Protein AF-A0AAV3GX79-F1 (afdb_monomer_lite)

Structure (mmCIF, N/CA/C/O backbone):
data_AF-A0AAV3GX79-F1
#
_entry.id   AF-A0AAV3GX79-F1
#
loop_
_atom_site.group_PDB
_atom_site.id
_atom_site.type_symbol
_atom_site.label_atom_id
_atom_site.label_alt_id
_atom_site.label_comp_id
_atom_site.label_asym_id
_atom_site.label_entity_id
_atom_site.label_seq_id
_atom_site.pdbx_PDB_ins_code
_atom_site.Cartn_x
_atom_site.Cartn_y
_atom_site.Cartn_z
_atom_site.occupancy
_atom_site.B_iso_or_equiv
_atom_site.auth_seq_id
_atom_site.auth_comp_id
_atom_site.auth_asym_id
_atom_site.auth_atom_id
_atom_site.pdbx_PDB_model_num
ATOM 1 N N . MET A 1 1 ? -7.785 2.834 20.089 1.00 61.88 1 MET A N 1
ATOM 2 C CA . MET A 1 1 ? -8.192 3.117 18.690 1.00 61.88 1 MET A CA 1
ATOM 3 C C . MET A 1 1 ? -7.437 4.305 18.098 1.00 61.88 1 MET A C 1
ATOM 5 O O . MET A 1 1 ? -6.795 4.105 17.083 1.00 61.88 1 MET A O 1
ATOM 9 N N . LYS A 1 2 ? -7.384 5.484 18.746 1.00 75.69 2 LYS A N 1
ATOM 10 C CA . LYS A 1 2 ? -6.669 6.667 18.206 1.00 75.69 2 LYS A CA 1
ATOM 11 C C . LYS A 1 2 ? -5.207 6.412 17.788 1.00 75.69 2 LYS A C 1
ATOM 13 O O . LYS A 1 2 ? -4.789 6.911 16.752 1.00 75.69 2 LYS A O 1
ATOM 18 N N . THR A 1 3 ? -4.443 5.621 18.546 1.00 82.06 3 THR A N 1
ATOM 19 C CA . THR A 1 3 ? -3.047 5.289 18.196 1.00 82.06 3 THR A CA 1
ATOM 20 C C . THR A 1 3 ? -2.949 4.394 16.960 1.00 82.06 3 THR A C 1
ATOM 22 O O . THR A 1 3 ? -2.174 4.695 16.064 1.00 82.06 3 THR A O 1
ATOM 25 N N . VAL A 1 4 ? -3.778 3.347 16.872 1.00 82.38 4 VAL A N 1
ATOM 26 C CA . VAL A 1 4 ? -3.805 2.415 15.726 1.00 82.38 4 VAL A CA 1
ATOM 27 C C . VAL A 1 4 ? -4.118 3.161 14.429 1.00 82.38 4 VAL A C 1
ATOM 29 O O . VAL A 1 4 ? -3.414 2.996 13.440 1.00 82.38 4 VAL A O 1
ATOM 32 N N . ASN A 1 5 ? -5.099 4.062 14.463 1.00 84.00 5 ASN A N 1
ATOM 33 C CA . ASN A 1 5 ? -5.454 4.904 13.324 1.00 84.00 5 ASN A CA 1
ATOM 34 C C . ASN A 1 5 ? -4.313 5.823 12.872 1.00 84.00 5 ASN A C 1
ATOM 36 O O . ASN A 1 5 ? -4.111 6.011 11.678 1.00 84.00 5 ASN A O 1
ATOM 40 N N . ARG A 1 6 ? -3.555 6.394 13.819 1.00 86.00 6 ARG A N 1
ATOM 41 C CA . ARG A 1 6 ? -2.393 7.239 13.503 1.00 86.00 6 ARG A CA 1
ATOM 42 C C . ARG A 1 6 ? -1.277 6.436 12.843 1.00 86.00 6 ARG A C 1
ATOM 44 O O . ARG A 1 6 ? -0.690 6.922 11.884 1.00 86.00 6 ARG A O 1
ATOM 51 N N . VAL A 1 7 ? -1.021 5.215 13.317 1.00 88.00 7 VAL A N 1
ATOM 52 C CA . VAL A 1 7 ? -0.051 4.310 12.680 1.00 88.00 7 VAL A CA 1
ATOM 53 C C . VAL A 1 7 ? -0.527 3.918 11.278 1.00 88.00 7 VAL A C 1
ATOM 55 O O . VAL A 1 7 ? 0.269 3.949 10.345 1.00 88.00 7 VAL A O 1
ATOM 58 N N . PHE A 1 8 ? -1.823 3.647 11.094 1.00 87.56 8 PHE A N 1
ATOM 59 C CA . PHE A 1 8 ? -2.399 3.391 9.769 1.00 87.56 8 PHE A CA 1
ATOM 60 C C . PHE A 1 8 ? -2.224 4.570 8.818 1.00 87.56 8 PHE A C 1
ATOM 62 O O . PHE A 1 8 ? -1.732 4.393 7.706 1.00 87.56 8 PHE A O 1
ATOM 69 N N . CYS A 1 9 ? -2.565 5.773 9.272 1.00 88.94 9 CYS A N 1
ATOM 70 C CA . CYS A 1 9 ? -2.397 6.990 8.490 1.00 88.94 9 CYS A CA 1
ATOM 71 C C . CYS A 1 9 ? -0.930 7.185 8.085 1.00 88.94 9 CYS A C 1
ATOM 73 O O . CYS A 1 9 ? -0.641 7.350 6.901 1.00 88.94 9 CYS A O 1
ATOM 75 N N . ALA A 1 10 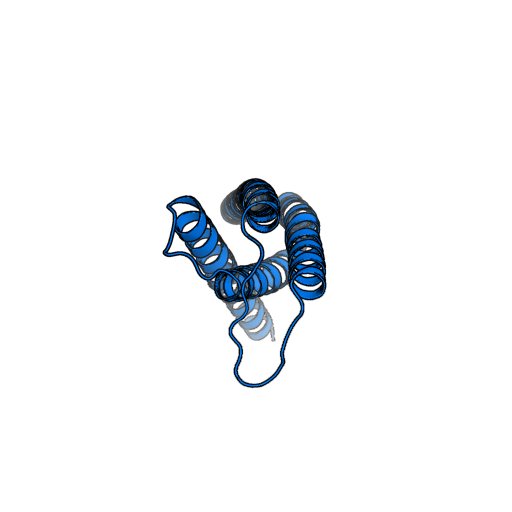? 0.007 7.048 9.028 1.00 91.06 10 ALA A N 1
ATOM 76 C CA . ALA A 1 10 ? 1.437 7.126 8.737 1.00 91.06 10 ALA A CA 1
ATOM 77 C C . ALA A 1 10 ? 1.885 6.058 7.724 1.00 91.06 10 ALA A C 1
ATOM 79 O O . ALA A 1 10 ? 2.649 6.366 6.811 1.00 91.06 10 ALA A O 1
ATOM 80 N N . SER A 1 11 ? 1.373 4.827 7.832 1.00 91.94 11 SER A N 1
ATOM 81 C CA . SER A 1 11 ? 1.689 3.755 6.882 1.00 91.94 11 SER A CA 1
ATOM 82 C C . SER A 1 11 ? 1.195 4.062 5.464 1.00 91.94 11 SER A C 1
ATOM 84 O O . SER A 1 11 ? 1.907 3.775 4.504 1.00 91.94 11 SER A O 1
ATOM 86 N N . HIS A 1 12 ? 0.021 4.687 5.319 1.00 90.12 12 HIS A N 1
ATOM 87 C CA . HIS A 1 12 ? -0.518 5.111 4.025 1.00 90.12 12 HIS A CA 1
ATOM 88 C C . HIS A 1 12 ? 0.271 6.279 3.434 1.00 90.12 12 HIS A C 1
ATOM 90 O O . HIS A 1 12 ? 0.612 6.248 2.255 1.00 90.12 12 HIS A O 1
ATOM 96 N N . VAL A 1 13 ? 0.630 7.273 4.251 1.00 92.19 13 VAL A N 1
ATOM 97 C CA . VAL A 1 13 ? 1.473 8.400 3.815 1.00 92.19 13 VAL A CA 1
ATOM 98 C C . VAL A 1 13 ? 2.847 7.907 3.356 1.00 92.19 13 VAL A C 1
ATOM 100 O O . VAL A 1 13 ? 3.341 8.332 2.315 1.00 92.19 13 VAL A O 1
ATOM 103 N N . LEU A 1 14 ? 3.455 6.967 4.081 1.00 91.94 14 LEU A N 1
ATOM 104 C CA . LEU A 1 14 ? 4.738 6.392 3.678 1.00 91.94 14 LEU A CA 1
ATOM 105 C C . LEU A 1 14 ? 4.609 5.540 2.404 1.00 91.94 14 LEU A C 1
ATOM 107 O O . LEU A 1 14 ? 5.460 5.620 1.519 1.00 91.94 14 LEU A O 1
ATOM 111 N N . SER A 1 15 ? 3.515 4.786 2.269 1.00 89.12 15 SE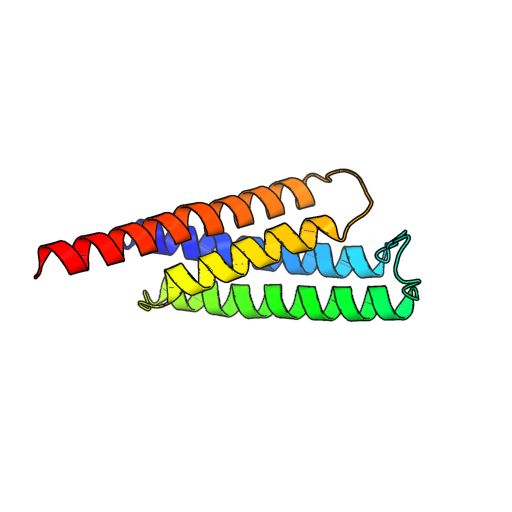R A N 1
ATOM 112 C CA . SER A 1 15 ? 3.216 4.010 1.056 1.00 89.12 15 SER A CA 1
ATOM 113 C C . SER A 1 15 ? 2.975 4.904 -0.159 1.00 89.12 15 SER A C 1
ATOM 115 O O . SER A 1 15 ? 3.334 4.523 -1.269 1.00 89.12 15 SER A O 1
ATOM 117 N N . LEU A 1 16 ? 2.434 6.108 0.033 1.00 89.88 16 LEU A N 1
ATOM 118 C CA . LEU A 1 16 ? 2.261 7.113 -1.015 1.00 89.88 16 LEU A CA 1
ATOM 119 C C . LEU A 1 16 ? 3.613 7.590 -1.557 1.00 89.88 16 LEU A C 1
ATOM 121 O O . LEU A 1 16 ? 3.817 7.582 -2.770 1.00 89.88 16 LEU A O 1
ATOM 125 N N . LEU A 1 17 ? 4.555 7.938 -0.673 1.00 88.88 17 LEU A N 1
ATOM 126 C CA . LEU A 1 17 ? 5.907 8.352 -1.071 1.00 88.88 17 LEU A CA 1
ATOM 127 C C . LEU A 1 17 ? 6.633 7.243 -1.843 1.00 88.88 17 LEU A C 1
ATOM 129 O O . LEU A 1 17 ? 7.236 7.497 -2.885 1.00 88.88 17 LEU A O 1
ATOM 133 N N . LEU A 1 18 ? 6.527 6.003 -1.363 1.00 86.94 18 LEU A N 1
ATOM 134 C CA . LEU A 1 18 ? 7.121 4.846 -2.029 1.00 86.94 18 LEU A CA 1
ATOM 135 C C . LEU A 1 18 ? 6.429 4.520 -3.357 1.00 86.94 18 LEU A C 1
ATOM 137 O O . LEU A 1 18 ? 7.108 4.145 -4.304 1.00 86.94 18 LEU A O 1
ATOM 141 N N . SER A 1 19 ? 5.115 4.725 -3.468 1.00 83.75 19 SER A N 1
ATOM 142 C CA . SER A 1 19 ? 4.385 4.544 -4.732 1.00 83.75 19 SER A CA 1
ATOM 143 C C . SER A 1 19 ? 4.842 5.541 -5.799 1.00 83.75 19 SER A C 1
ATOM 145 O O . SER A 1 19 ? 4.984 5.156 -6.954 1.00 83.75 19 SER A O 1
ATOM 147 N N . ILE A 1 20 ? 5.130 6.797 -5.426 1.00 84.56 20 ILE A N 1
ATOM 148 C CA . ILE A 1 20 ? 5.728 7.776 -6.352 1.00 84.56 20 ILE A CA 1
ATOM 149 C C . ILE A 1 20 ? 7.100 7.284 -6.818 1.00 84.56 20 ILE A C 1
ATOM 151 O O . ILE A 1 20 ? 7.373 7.271 -8.016 1.00 84.56 20 ILE A O 1
ATOM 155 N N . TYR A 1 21 ? 7.958 6.875 -5.878 1.00 84.56 21 TYR A N 1
ATOM 156 C CA . TYR A 1 21 ? 9.301 6.387 -6.193 1.00 84.56 21 TYR A CA 1
ATOM 157 C C . TYR A 1 21 ? 9.262 5.192 -7.155 1.00 84.56 21 TYR A C 1
ATOM 159 O O . TYR A 1 21 ? 9.945 5.198 -8.176 1.00 84.56 21 TYR A O 1
ATOM 167 N N . LEU A 1 22 ? 8.418 4.201 -6.865 1.00 78.56 22 LEU A N 1
ATOM 168 C CA . LEU A 1 22 ? 8.244 3.013 -7.698 1.00 78.56 22 LEU A CA 1
ATOM 169 C C . LEU A 1 22 ? 7.635 3.344 -9.068 1.00 78.56 22 LEU A C 1
ATOM 171 O O . LEU A 1 22 ? 8.042 2.764 -10.072 1.00 78.56 22 LEU A O 1
ATOM 175 N N . GLY A 1 23 ? 6.724 4.319 -9.132 1.00 79.06 23 GLY A N 1
ATOM 176 C CA . GLY A 1 23 ? 6.193 4.834 -10.391 1.00 79.06 23 GLY A CA 1
ATOM 177 C C . GLY A 1 23 ? 7.287 5.433 -11.276 1.00 79.06 23 GLY A C 1
ATOM 178 O O . GLY A 1 23 ? 7.397 5.066 -12.443 1.00 79.06 23 GLY A O 1
ATOM 179 N N . VAL A 1 24 ? 8.151 6.288 -10.718 1.00 82.38 24 VAL A N 1
ATOM 180 C CA . VAL A 1 24 ? 9.303 6.859 -11.443 1.00 82.38 24 VAL A CA 1
ATOM 181 C C . VAL A 1 24 ? 10.273 5.765 -11.886 1.00 82.38 24 VAL A C 1
ATOM 183 O O . VAL A 1 24 ? 10.724 5.775 -13.030 1.00 82.38 24 VAL A O 1
ATOM 186 N N . TYR A 1 25 ? 10.558 4.801 -11.013 1.00 78.81 25 TYR A N 1
ATOM 187 C CA . TYR A 1 25 ? 11.420 3.670 -11.343 1.00 78.81 25 TYR A CA 1
ATOM 188 C C . TYR A 1 25 ? 10.855 2.838 -12.504 1.00 78.81 25 TYR A C 1
ATOM 190 O O . TYR A 1 25 ? 11.593 2.519 -13.428 1.00 78.81 25 TYR A O 1
ATOM 198 N N . SER A 1 26 ? 9.540 2.594 -12.544 1.00 71.00 26 SER A N 1
ATOM 199 C CA . SER A 1 26 ? 8.891 1.854 -13.641 1.00 71.00 26 SER A CA 1
ATOM 200 C C . SER A 1 26 ? 8.960 2.543 -15.011 1.00 71.00 26 SER A C 1
ATOM 202 O O . SER A 1 26 ? 8.803 1.890 -16.037 1.00 71.00 26 SER A O 1
ATOM 204 N N . ILE A 1 27 ? 9.196 3.861 -15.041 1.00 75.19 27 ILE A N 1
ATOM 205 C CA . ILE A 1 27 ? 9.440 4.612 -16.283 1.00 75.19 27 ILE A CA 1
ATOM 206 C C . ILE A 1 27 ? 10.885 4.404 -16.755 1.00 75.19 27 ILE A C 1
ATOM 208 O O . ILE A 1 27 ? 11.144 4.366 -17.955 1.00 75.19 27 ILE A O 1
ATOM 212 N N . GLN A 1 28 ? 11.829 4.297 -15.817 1.00 75.38 28 GLN A N 1
ATOM 213 C CA . GLN A 1 28 ? 13.257 4.128 -16.106 1.00 75.38 28 GLN A CA 1
ATOM 214 C C . GLN A 1 28 ? 13.608 2.686 -16.473 1.00 75.38 28 GLN A C 1
ATOM 216 O O . GLN A 1 28 ? 14.442 2.460 -17.345 1.00 75.38 28 GLN A O 1
ATOM 221 N N . GLN A 1 29 ? 12.964 1.730 -15.811 1.00 70.50 29 GLN A N 1
ATOM 222 C CA . GLN A 1 29 ? 13.067 0.305 -16.074 1.00 70.50 29 GLN A CA 1
ATOM 223 C C . GLN A 1 29 ? 11.655 -0.225 -16.334 1.00 70.50 29 GLN A C 1
ATOM 225 O O . GLN A 1 29 ? 10.926 -0.527 -15.382 1.00 70.50 29 GLN A O 1
ATOM 230 N N . PRO A 1 30 ? 11.231 -0.269 -17.611 1.00 62.22 30 PRO A N 1
ATOM 231 C CA . PRO A 1 30 ? 9.931 -0.797 -17.976 1.00 62.22 30 PRO A CA 1
ATOM 232 C C . PRO A 1 30 ? 9.776 -2.213 -17.440 1.00 62.22 30 PRO A C 1
ATOM 234 O O . PRO A 1 30 ? 10.730 -2.985 -17.374 1.00 62.22 30 PRO A O 1
ATOM 237 N N . ILE A 1 31 ? 8.547 -2.552 -17.076 1.00 63.59 31 ILE A N 1
ATOM 238 C CA . ILE A 1 31 ? 8.205 -3.897 -16.640 1.00 63.59 31 ILE A CA 1
ATOM 239 C C . ILE A 1 31 ? 8.397 -4.847 -17.827 1.00 63.59 31 ILE A C 1
ATOM 241 O O . ILE A 1 31 ? 7.576 -4.894 -18.745 1.00 63.59 31 ILE A O 1
ATOM 245 N N . GLU A 1 32 ? 9.494 -5.595 -17.811 1.00 56.25 32 GLU A N 1
ATOM 246 C CA . GLU A 1 32 ? 9.729 -6.691 -18.742 1.00 56.25 32 GLU A CA 1
ATOM 247 C C . GLU A 1 32 ? 8.967 -7.914 -18.236 1.00 56.25 32 GLU A C 1
ATOM 249 O O . GLU A 1 32 ? 9.458 -8.708 -17.434 1.00 56.25 32 GLU A O 1
ATOM 254 N N . VAL A 1 33 ? 7.711 -8.048 -18.666 1.00 55.41 33 VAL A N 1
ATOM 255 C CA . VAL A 1 33 ? 6.973 -9.290 -18.447 1.00 55.41 33 VAL A CA 1
ATOM 256 C C . VAL A 1 33 ? 7.440 -10.306 -19.491 1.00 55.41 33 VAL A C 1
ATOM 258 O O . VAL A 1 33 ? 6.845 -10.421 -20.561 1.00 55.41 33 VAL A O 1
ATOM 261 N N . GLU A 1 34 ? 8.483 -11.080 -19.192 1.00 50.47 34 GLU A N 1
ATOM 262 C CA . GLU A 1 34 ? 8.749 -12.327 -19.922 1.00 50.47 34 GLU A CA 1
ATOM 263 C C . GLU A 1 34 ? 7.674 -13.367 -19.546 1.00 50.47 34 GLU A C 1
ATOM 265 O O . GLU A 1 34 ? 7.915 -14.298 -18.783 1.00 50.47 34 GLU A O 1
ATOM 270 N N . ASN A 1 35 ? 6.438 -13.200 -20.033 1.00 51.12 35 ASN A N 1
ATOM 271 C CA . ASN A 1 35 ? 5.376 -14.189 -19.841 1.00 51.12 35 ASN A CA 1
ATOM 272 C C . ASN A 1 35 ? 5.179 -15.048 -21.094 1.00 51.12 35 ASN A C 1
ATOM 274 O O . ASN A 1 35 ? 4.879 -14.558 -22.178 1.00 51.12 35 ASN A O 1
ATOM 278 N N . ILE A 1 36 ? 5.237 -16.365 -20.890 1.00 51.44 36 ILE A N 1
ATOM 279 C CA . ILE A 1 36 ? 5.057 -17.440 -21.886 1.00 51.44 36 ILE A CA 1
ATOM 280 C C . ILE A 1 36 ? 3.643 -17.431 -22.523 1.00 51.44 36 ILE A C 1
ATOM 282 O O . ILE A 1 36 ? 3.418 -18.074 -23.544 1.00 51.44 36 ILE A O 1
ATOM 286 N N . VAL A 1 37 ? 2.681 -16.706 -21.935 1.00 51.41 37 VAL A N 1
ATOM 287 C CA . VAL A 1 37 ? 1.247 -16.772 -22.292 1.00 51.41 37 VAL A CA 1
ATOM 288 C C . VAL A 1 37 ? 0.761 -15.569 -23.113 1.00 51.41 37 VAL A C 1
ATOM 290 O O . VAL A 1 37 ? -0.121 -15.727 -23.951 1.00 51.41 37 VAL A O 1
ATOM 293 N N . PHE A 1 38 ? 1.333 -14.378 -22.916 1.00 49.06 38 PHE A N 1
ATOM 294 C CA . PHE A 1 38 ? 0.958 -13.166 -23.650 1.00 49.06 38 PHE A CA 1
ATOM 295 C C . PHE A 1 38 ? 2.196 -12.299 -23.876 1.00 49.06 38 PHE A C 1
ATOM 297 O O . PHE A 1 38 ? 2.813 -11.843 -22.916 1.00 49.06 38 PHE A O 1
ATOM 304 N N . GLN A 1 39 ? 2.537 -12.047 -25.144 1.00 57.53 39 GLN A N 1
ATOM 305 C CA . GLN A 1 39 ? 3.541 -11.046 -25.503 1.00 57.53 39 GLN A CA 1
ATOM 306 C C . GLN A 1 39 ? 2.959 -9.660 -25.233 1.00 57.53 39 GLN A C 1
ATOM 308 O O . GLN A 1 39 ? 2.183 -9.133 -26.029 1.00 57.53 39 GLN A O 1
ATOM 313 N N . MET A 1 40 ? 3.294 -9.093 -24.080 1.00 65.88 40 MET A N 1
ATOM 314 C CA . MET A 1 40 ? 2.940 -7.722 -23.746 1.00 65.88 40 MET A CA 1
ATOM 315 C C . MET A 1 40 ? 3.979 -6.796 -24.376 1.00 65.88 40 MET A C 1
ATOM 317 O O . MET A 1 40 ? 5.179 -7.002 -24.192 1.00 65.88 40 MET A O 1
ATOM 321 N N . SER A 1 41 ? 3.544 -5.799 -25.151 1.00 71.75 41 SER A N 1
ATOM 322 C CA . SER A 1 41 ? 4.490 -4.811 -25.668 1.00 71.75 41 SER A CA 1
ATOM 323 C C . SER A 1 41 ? 5.040 -3.964 -24.518 1.00 71.75 41 SER A C 1
ATOM 325 O O . SER A 1 41 ? 4.386 -3.784 -23.487 1.00 71.75 41 SER A O 1
ATOM 327 N N . LEU A 1 42 ? 6.229 -3.388 -24.705 1.00 71.81 42 LEU A N 1
ATOM 328 C CA . LEU A 1 42 ? 6.831 -2.473 -23.731 1.00 71.81 42 LEU A CA 1
ATOM 329 C C . LEU A 1 42 ? 5.895 -1.293 -23.397 1.00 71.81 42 LEU A C 1
ATOM 331 O O . LEU A 1 42 ? 5.833 -0.833 -22.259 1.00 71.81 42 LEU A O 1
ATOM 335 N N . THR A 1 43 ? 5.130 -0.827 -24.388 1.00 77.62 43 THR A N 1
ATOM 336 C CA . THR A 1 43 ? 4.139 0.243 -24.231 1.00 77.62 43 THR A CA 1
ATOM 337 C C . THR A 1 43 ? 2.963 -0.194 -23.362 1.00 77.62 43 THR A C 1
ATOM 339 O O . THR A 1 43 ? 2.548 0.561 -22.485 1.00 77.62 43 THR A O 1
ATOM 342 N N . ASP A 1 44 ? 2.457 -1.412 -23.549 1.00 77.12 44 ASP A N 1
ATOM 343 C CA . ASP A 1 44 ? 1.358 -1.939 -22.736 1.00 77.12 44 ASP A CA 1
ATOM 344 C C . ASP A 1 44 ? 1.803 -2.141 -21.280 1.00 77.12 44 ASP A C 1
ATOM 346 O O . ASP A 1 44 ? 1.059 -1.808 -20.355 1.00 77.12 44 ASP A O 1
ATOM 350 N N . GLY A 1 45 ? 3.028 -2.636 -21.068 1.00 75.06 45 GLY A N 1
ATOM 351 C CA . GLY A 1 45 ? 3.624 -2.794 -19.737 1.00 75.06 45 GLY A CA 1
ATOM 352 C C . GLY A 1 45 ? 3.775 -1.460 -19.000 1.00 75.06 45 GLY A C 1
ATOM 353 O O . GLY A 1 45 ? 3.419 -1.360 -17.825 1.00 75.06 45 GLY A O 1
ATOM 354 N N . LEU A 1 46 ? 4.214 -0.412 -19.705 1.00 76.31 46 LEU A N 1
ATOM 355 C CA . LEU A 1 46 ? 4.299 0.951 -19.172 1.00 76.31 46 LEU A CA 1
ATOM 356 C C . LEU A 1 46 ? 2.916 1.532 -18.834 1.00 76.31 46 LEU A C 1
ATOM 358 O O . LEU A 1 46 ? 2.736 2.153 -17.790 1.00 76.31 46 LEU A O 1
ATOM 362 N N . ILE A 1 47 ? 1.919 1.345 -19.700 1.00 80.31 47 ILE A N 1
ATOM 363 C CA . ILE A 1 47 ? 0.557 1.831 -19.438 1.00 80.31 47 ILE A CA 1
ATOM 364 C C . ILE A 1 47 ? -0.013 1.141 -18.196 1.00 80.31 47 ILE A C 1
ATOM 366 O O . ILE A 1 47 ? -0.543 1.808 -17.303 1.00 80.31 47 ILE A O 1
ATOM 370 N N . LEU A 1 48 ? 0.129 -0.184 -18.109 1.00 78.88 48 LEU A N 1
ATOM 371 C CA . LEU A 1 48 ? -0.356 -0.958 -16.974 1.00 78.88 48 LEU A CA 1
ATOM 372 C C . LEU A 1 48 ? 0.339 -0.541 -15.674 1.00 78.88 48 LEU A C 1
ATOM 374 O O . LEU A 1 48 ? -0.350 -0.360 -14.669 1.00 78.88 48 LEU A O 1
ATOM 378 N N . SER A 1 49 ? 1.661 -0.334 -15.692 1.00 74.88 49 SER A N 1
ATOM 379 C CA . SER A 1 49 ? 2.414 0.119 -14.516 1.00 74.88 49 SER A CA 1
ATOM 380 C C . SER A 1 49 ? 1.884 1.458 -14.006 1.00 74.88 49 SER A C 1
ATOM 382 O O . SER A 1 49 ? 1.536 1.580 -12.830 1.00 74.88 49 SER A O 1
ATOM 384 N N . VAL A 1 50 ? 1.721 2.439 -14.897 1.00 79.12 50 VAL A N 1
ATOM 385 C CA . VAL A 1 50 ? 1.222 3.779 -14.565 1.00 79.12 50 VAL A CA 1
ATOM 386 C C . VAL A 1 50 ? -0.189 3.716 -13.985 1.00 79.12 50 VAL A C 1
ATOM 388 O O . VAL A 1 50 ? -0.449 4.335 -12.950 1.00 79.12 50 VAL A O 1
ATOM 391 N N . PHE A 1 51 ? -1.095 2.945 -14.594 1.00 82.00 51 PHE A N 1
ATOM 392 C CA . PHE A 1 51 ? -2.447 2.762 -14.057 1.00 82.00 51 PHE A CA 1
ATOM 393 C C . PHE A 1 51 ? -2.427 2.137 -12.661 1.00 82.00 51 PHE A C 1
ATOM 395 O O . PHE A 1 51 ? -3.119 2.619 -11.761 1.00 82.00 51 PHE A O 1
ATOM 402 N N . PHE A 1 52 ? -1.612 1.104 -12.454 1.00 80.12 52 PHE A N 1
ATOM 403 C CA . PHE A 1 52 ? -1.504 0.427 -11.164 1.00 80.12 52 PHE A CA 1
ATOM 404 C C . PHE A 1 52 ? -0.960 1.362 -10.075 1.00 80.12 52 PHE A C 1
ATOM 406 O O . PHE A 1 52 ? -1.498 1.415 -8.964 1.00 80.12 52 PHE A O 1
ATOM 413 N N . PHE A 1 53 ? 0.055 2.167 -10.400 1.00 80.62 53 PHE A N 1
ATOM 414 C CA . PHE A 1 53 ? 0.610 3.153 -9.473 1.00 80.62 53 PHE A CA 1
ATOM 415 C C . PHE A 1 53 ? -0.349 4.290 -9.162 1.00 80.62 53 PHE A C 1
ATOM 417 O O . PHE A 1 53 ? -0.410 4.712 -8.010 1.00 80.62 53 PHE A O 1
ATOM 424 N N . LEU A 1 54 ? -1.138 4.757 -10.130 1.00 84.38 54 LEU A N 1
ATOM 425 C CA . LEU A 1 54 ? -2.179 5.755 -9.878 1.00 84.38 54 LEU A CA 1
ATOM 426 C C . LEU A 1 54 ? -3.240 5.228 -8.909 1.00 84.38 54 LEU A C 1
ATOM 428 O O . LEU A 1 54 ? -3.627 5.946 -7.987 1.00 84.38 54 LEU A O 1
ATOM 432 N N . ILE A 1 55 ? -3.668 3.971 -9.068 1.00 88.00 55 ILE A N 1
ATOM 433 C CA . ILE A 1 55 ? -4.619 3.326 -8.151 1.00 88.00 55 ILE A CA 1
ATOM 434 C C . ILE A 1 55 ? -4.039 3.269 -6.736 1.00 88.00 55 ILE A C 1
ATOM 436 O O . ILE A 1 55 ? -4.706 3.675 -5.783 1.00 88.00 55 ILE A O 1
ATOM 440 N N . LEU A 1 56 ? -2.792 2.818 -6.587 1.00 87.88 56 LEU A N 1
ATOM 441 C CA . LEU A 1 56 ? -2.121 2.752 -5.286 1.00 87.88 56 LEU A CA 1
ATOM 442 C C . LEU A 1 56 ? -1.904 4.135 -4.670 1.00 87.88 56 LEU A C 1
ATOM 444 O O . LEU A 1 56 ? -2.093 4.311 -3.467 1.00 87.88 56 LEU A O 1
ATOM 448 N N . PHE A 1 57 ? -1.539 5.124 -5.479 1.00 88.00 57 PHE A N 1
ATOM 449 C CA . PHE A 1 57 ? -1.311 6.494 -5.041 1.00 88.00 57 PHE A CA 1
ATOM 450 C C . PHE A 1 57 ? -2.599 7.132 -4.512 1.00 88.00 57 PHE A C 1
ATOM 452 O O . PHE A 1 57 ? -2.666 7.535 -3.349 1.00 88.00 57 PHE A O 1
ATOM 459 N N . ILE A 1 58 ? -3.646 7.162 -5.339 1.00 89.69 58 ILE A N 1
ATOM 460 C CA . ILE A 1 58 ? -4.955 7.725 -4.987 1.00 89.69 58 ILE A CA 1
ATOM 461 C C . ILE A 1 58 ? -5.562 6.947 -3.820 1.00 89.69 58 ILE A C 1
ATOM 463 O O . ILE A 1 58 ? -6.052 7.533 -2.854 1.00 89.69 58 ILE A O 1
ATOM 467 N N . GLY A 1 59 ? -5.481 5.621 -3.875 1.00 90.19 59 GLY A N 1
ATOM 468 C CA . GLY A 1 59 ? -5.942 4.738 -2.821 1.00 90.19 59 GLY A CA 1
ATOM 469 C C . GLY A 1 59 ? -5.296 5.050 -1.473 1.00 90.19 59 GLY A C 1
ATOM 470 O O . GLY A 1 59 ? -6.006 5.231 -0.487 1.00 90.19 59 GLY A O 1
ATOM 471 N N . ASN A 1 60 ? -3.971 5.205 -1.421 1.00 90.75 60 ASN A N 1
ATOM 472 C CA . ASN A 1 60 ? -3.265 5.573 -0.191 1.00 90.75 60 ASN A CA 1
ATOM 473 C C . ASN A 1 60 ? -3.631 6.979 0.318 1.00 90.75 60 ASN A C 1
ATOM 475 O O . ASN A 1 60 ? -3.698 7.168 1.534 1.00 90.75 60 ASN A O 1
ATOM 479 N N . ILE A 1 61 ? -3.957 7.944 -0.556 1.00 91.56 61 ILE A N 1
ATOM 480 C CA . ILE A 1 61 ? -4.529 9.237 -0.127 1.00 91.56 61 ILE A CA 1
ATOM 481 C C . ILE A 1 61 ? -5.842 8.993 0.621 1.00 91.56 61 ILE A C 1
ATOM 483 O O . ILE A 1 61 ? -5.974 9.399 1.778 1.00 91.56 61 ILE A O 1
ATOM 487 N N . PHE A 1 62 ? -6.790 8.279 0.013 1.00 91.38 62 PHE A N 1
ATOM 488 C CA . PHE A 1 62 ? -8.069 7.977 0.659 1.00 91.38 62 PHE A CA 1
ATOM 489 C C . PHE 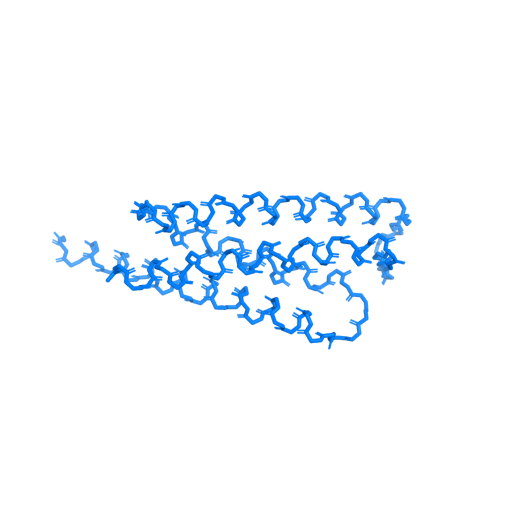A 1 62 ? -7.899 7.147 1.936 1.00 91.38 62 PHE A C 1
ATOM 491 O O . PHE A 1 62 ? -8.556 7.434 2.935 1.00 91.38 62 PHE A O 1
ATOM 498 N N . GLY A 1 63 ? -6.982 6.178 1.949 1.00 87.50 63 GLY A N 1
ATOM 499 C CA . GLY A 1 63 ? -6.637 5.379 3.127 1.00 87.50 63 GLY A CA 1
ATOM 500 C C . GLY A 1 63 ? -6.110 6.234 4.279 1.00 87.50 63 GLY A C 1
ATOM 501 O O . GLY A 1 63 ? -6.530 6.070 5.429 1.00 87.50 63 GLY A O 1
ATOM 502 N N . SER A 1 64 ? -5.248 7.209 3.982 1.00 90.19 64 SER A N 1
ATOM 503 C CA . SER A 1 64 ? -4.722 8.148 4.979 1.00 90.19 64 SER A CA 1
ATOM 504 C C . SER A 1 64 ? -5.824 9.031 5.577 1.00 90.19 64 SER A C 1
ATOM 506 O O . SER A 1 64 ? -5.924 9.156 6.798 1.00 90.19 64 SER A O 1
ATOM 508 N N . VAL A 1 65 ? -6.723 9.560 4.742 1.00 90.12 65 VAL A N 1
ATOM 509 C CA . VAL A 1 65 ? -7.841 10.407 5.184 1.00 90.12 65 VAL A CA 1
ATOM 510 C C . VAL A 1 65 ? -8.849 9.594 5.995 1.00 90.12 65 VAL A C 1
ATOM 512 O O . VAL A 1 65 ? -9.239 10.009 7.086 1.00 90.12 65 VAL A O 1
ATOM 515 N N . ALA A 1 66 ? -9.232 8.411 5.509 1.00 88.25 66 ALA A N 1
ATOM 516 C CA . ALA A 1 66 ? -10.195 7.539 6.176 1.00 88.25 66 ALA A CA 1
ATOM 517 C C . ALA A 1 66 ? -9.692 7.069 7.548 1.00 88.25 66 ALA A C 1
ATOM 519 O O . ALA A 1 66 ? -10.454 7.053 8.516 1.00 88.25 66 ALA A O 1
ATOM 520 N N . SER A 1 67 ? -8.405 6.729 7.657 1.00 86.00 67 SER A N 1
ATOM 521 C CA . SER A 1 67 ? -7.798 6.348 8.936 1.00 86.00 67 SER A CA 1
ATOM 522 C C . SER A 1 67 ? -7.667 7.542 9.888 1.00 86.00 67 SER A C 1
ATOM 524 O O . SER A 1 67 ? -8.006 7.414 11.069 1.00 86.00 67 SER A O 1
ATOM 526 N N . PHE A 1 68 ? -7.269 8.718 9.391 1.00 87.75 68 PHE A N 1
ATOM 527 C CA . PHE A 1 68 ? -7.162 9.945 10.188 1.00 87.75 68 PHE A CA 1
ATOM 528 C C . PHE A 1 68 ? -8.513 10.396 10.761 1.00 87.75 68 PHE A C 1
ATOM 530 O O . PHE A 1 68 ? -8.611 10.675 11.957 1.00 87.75 68 PHE A O 1
ATOM 537 N N . LEU A 1 69 ? -9.560 10.404 9.932 1.00 87.88 69 LEU A N 1
ATOM 538 C CA . LEU A 1 69 ? -10.926 10.768 10.326 1.00 87.88 69 LEU A CA 1
ATOM 539 C C . LEU A 1 69 ? -11.683 9.628 11.027 1.00 87.88 69 LEU A C 1
ATOM 541 O O . LEU A 1 69 ? -12.802 9.837 11.490 1.00 87.88 69 LEU A O 1
ATOM 545 N N . ASN A 1 70 ? -11.072 8.443 11.158 1.00 84.94 70 ASN A N 1
ATOM 546 C CA . ASN A 1 70 ? -11.653 7.264 11.805 1.00 84.94 70 ASN A CA 1
ATOM 547 C C . ASN A 1 70 ? -12.976 6.796 11.163 1.00 84.94 70 ASN A C 1
ATOM 549 O O . ASN A 1 70 ? -13.927 6.447 11.863 1.00 84.94 70 ASN A O 1
ATOM 553 N N . PHE A 1 71 ? -13.048 6.778 9.832 1.00 85.5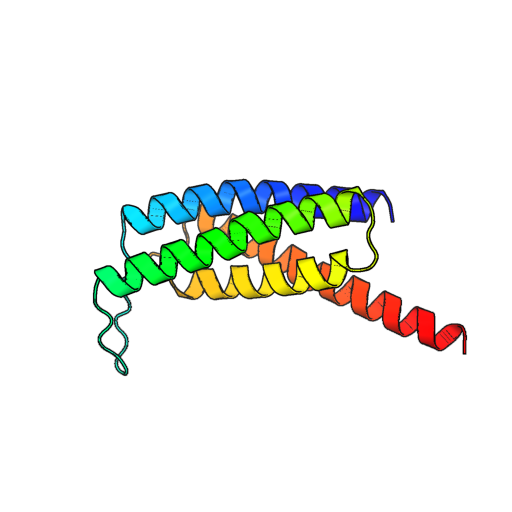6 71 PHE A N 1
ATOM 554 C CA . PHE A 1 71 ? -14.201 6.229 9.114 1.00 85.56 71 PHE A CA 1
ATOM 555 C C . PHE A 1 71 ? -14.279 4.711 9.269 1.00 85.56 71 PHE A C 1
ATOM 557 O O . PHE A 1 71 ? -13.283 4.022 9.100 1.00 85.56 71 PHE A O 1
ATOM 564 N N . SER A 1 72 ? -15.467 4.152 9.504 1.00 83.50 72 SER A N 1
ATOM 565 C CA . SER A 1 72 ? -15.648 2.704 9.717 1.00 83.50 72 SER A CA 1
ATOM 566 C C . SER A 1 72 ? -15.108 1.822 8.581 1.00 83.50 72 SER A C 1
ATOM 568 O O . SER A 1 72 ? -14.749 0.675 8.823 1.00 83.50 72 SER A O 1
ATOM 570 N N . ILE A 1 73 ? -15.011 2.361 7.362 1.00 85.06 73 ILE A N 1
ATOM 571 C CA . ILE A 1 73 ? -14.527 1.654 6.172 1.00 85.06 73 ILE A CA 1
ATOM 572 C C . ILE A 1 73 ? -12.996 1.559 6.072 1.00 85.06 73 ILE A C 1
ATOM 574 O O . ILE A 1 73 ? -12.496 0.771 5.268 1.00 85.06 73 ILE A O 1
ATOM 578 N N . TYR A 1 74 ? -12.232 2.324 6.869 1.00 86.56 74 TYR A N 1
ATOM 579 C CA . TYR A 1 74 ? -10.770 2.375 6.720 1.00 86.56 74 TYR A CA 1
ATOM 580 C C . TYR A 1 74 ? -10.089 0.995 6.805 1.00 86.56 74 TYR A C 1
ATOM 582 O O . TYR A 1 74 ? -9.196 0.767 5.996 1.00 86.56 74 TYR A O 1
ATOM 590 N N . PRO A 1 75 ? -10.497 0.038 7.672 1.00 85.94 75 PRO A N 1
ATOM 591 C CA . PRO A 1 75 ? -9.836 -1.267 7.743 1.00 85.94 75 PRO A CA 1
ATOM 592 C C . PRO A 1 75 ? -9.965 -2.078 6.450 1.00 85.94 75 PRO A C 1
ATOM 594 O O . PRO A 1 75 ? -9.018 -2.750 6.046 1.00 85.94 75 PRO A O 1
ATOM 597 N N . LEU A 1 76 ? -11.124 -1.991 5.788 1.00 89.94 76 LEU A N 1
ATOM 598 C CA . LEU A 1 76 ? -11.376 -2.659 4.511 1.00 89.94 76 LEU A CA 1
ATOM 599 C C . LEU A 1 76 ? -10.568 -2.017 3.386 1.00 89.94 76 LEU A C 1
ATOM 601 O O . LEU A 1 76 ? -9.951 -2.720 2.588 1.00 89.94 76 LEU A O 1
ATOM 605 N N . LEU A 1 77 ? -10.544 -0.685 3.350 1.00 89.44 77 LEU A N 1
ATOM 606 C CA . LEU A 1 77 ? -9.767 0.058 2.366 1.00 89.44 77 LEU A CA 1
ATOM 607 C C . LEU A 1 77 ? -8.272 -0.250 2.506 1.00 89.44 77 LEU A C 1
ATOM 609 O O . LEU A 1 77 ? -7.608 -0.534 1.514 1.00 89.44 77 LEU A O 1
ATOM 613 N N . SER A 1 78 ? -7.749 -0.263 3.732 1.00 89.44 78 SER A N 1
ATOM 614 C CA . SER A 1 78 ? -6.348 -0.590 3.981 1.00 89.44 78 SER A CA 1
ATOM 615 C C . SER A 1 78 ? -5.995 -2.034 3.630 1.00 89.44 78 SER A C 1
ATOM 617 O O . SER A 1 78 ? -4.911 -2.273 3.107 1.00 89.44 78 SER A O 1
ATOM 619 N N . LEU A 1 79 ? -6.900 -2.988 3.874 1.00 92.50 79 LEU A N 1
ATOM 620 C CA . LEU A 1 79 ? -6.723 -4.375 3.442 1.00 92.50 79 LEU A CA 1
ATOM 621 C C . LEU A 1 79 ? -6.599 -4.456 1.915 1.00 92.50 79 LEU A C 1
ATOM 623 O O . LEU A 1 79 ? -5.647 -5.042 1.410 1.00 92.50 79 LEU A O 1
ATOM 627 N N . ALA A 1 80 ? -7.545 -3.854 1.189 1.00 91.75 80 ALA A N 1
ATOM 628 C CA . ALA A 1 80 ? -7.560 -3.884 -0.270 1.00 91.75 80 ALA A CA 1
ATOM 629 C C . ALA A 1 80 ? -6.290 -3.253 -0.858 1.00 91.75 80 ALA A C 1
ATOM 631 O O . ALA A 1 80 ? -5.657 -3.842 -1.730 1.00 91.75 80 ALA A O 1
ATOM 632 N N . LEU A 1 81 ? -5.878 -2.093 -0.340 1.00 91.62 81 LEU A N 1
ATOM 633 C CA . LEU A 1 81 ? -4.665 -1.408 -0.789 1.00 91.62 81 LEU A CA 1
ATOM 634 C C . LEU A 1 81 ? -3.398 -2.199 -0.480 1.00 91.62 81 LEU A C 1
ATOM 636 O O . LEU A 1 81 ? -2.535 -2.297 -1.347 1.00 91.62 81 LEU A O 1
ATOM 640 N N . GLY A 1 82 ? -3.316 -2.809 0.704 1.00 91.19 82 GLY A N 1
ATOM 641 C CA . GLY A 1 82 ? -2.1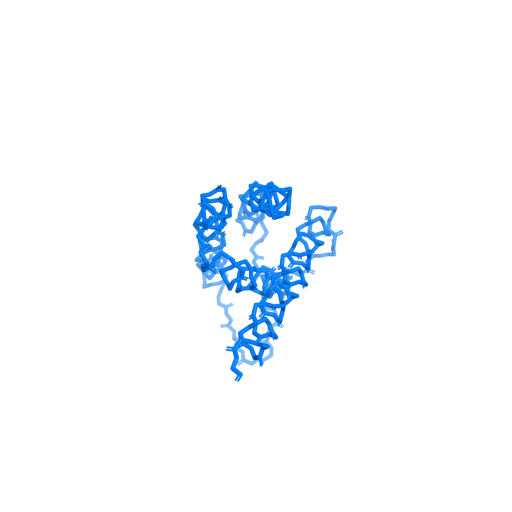97 -3.668 1.072 1.00 91.19 82 GLY A CA 1
ATOM 642 C C . GLY A 1 82 ? -2.068 -4.872 0.137 1.00 91.19 82 GLY A C 1
ATOM 643 O O . GLY A 1 82 ? -0.981 -5.147 -0.361 1.00 91.19 82 GLY A O 1
ATOM 644 N N . VAL A 1 83 ? -3.173 -5.550 -0.188 1.00 92.44 83 VAL A N 1
ATOM 645 C CA . VAL A 1 83 ? -3.158 -6.686 -1.129 1.00 92.44 83 VAL A CA 1
ATOM 646 C C . VAL A 1 83 ? -2.731 -6.238 -2.525 1.00 92.44 83 VAL A C 1
ATOM 648 O O . VAL A 1 83 ? -1.832 -6.839 -3.109 1.00 92.44 83 VAL A O 1
ATOM 651 N N . VAL A 1 84 ? -3.319 -5.156 -3.043 1.00 90.44 84 VAL A N 1
ATOM 652 C CA . VAL A 1 84 ? -2.959 -4.610 -4.362 1.00 90.44 84 VAL A CA 1
ATOM 653 C C . VAL A 1 84 ? -1.480 -4.210 -4.394 1.00 90.44 84 VAL A C 1
ATOM 655 O O . VAL A 1 84 ? -0.788 -4.519 -5.359 1.00 90.44 84 VAL A O 1
ATOM 658 N N . GLY A 1 85 ? -0.956 -3.597 -3.330 1.00 88.50 85 GLY A N 1
ATOM 659 C CA . GLY A 1 85 ? 0.455 -3.221 -3.231 1.00 88.50 85 GLY A CA 1
ATOM 660 C C . GLY A 1 85 ? 1.404 -4.419 -3.153 1.00 88.50 85 GLY A C 1
ATOM 661 O O . GLY A 1 85 ? 2.506 -4.363 -3.686 1.00 88.50 85 GLY A O 1
ATOM 662 N N . LEU A 1 86 ? 0.993 -5.538 -2.552 1.00 89.00 86 LEU A N 1
ATOM 663 C CA . LEU A 1 86 ? 1.783 -6.774 -2.611 1.00 89.00 86 LEU A CA 1
ATOM 664 C C . LEU A 1 86 ? 1.772 -7.386 -4.010 1.00 89.00 86 LEU A C 1
ATOM 666 O O . LEU A 1 86 ? 2.810 -7.841 -4.479 1.00 89.00 86 LEU A O 1
ATOM 670 N N . CYS A 1 87 ? 0.632 -7.356 -4.700 1.00 86.00 87 CYS A N 1
ATOM 671 C CA . CYS A 1 87 ? 0.545 -7.824 -6.080 1.00 86.00 87 CYS A CA 1
ATOM 672 C C . CYS A 1 87 ? 1.391 -6.975 -7.039 1.00 86.00 87 CYS A C 1
ATOM 674 O O . CYS A 1 87 ? 1.950 -7.524 -7.985 1.00 86.00 87 CYS A O 1
ATOM 676 N N . SER A 1 88 ? 1.531 -5.665 -6.801 1.00 80.56 88 SER A N 1
ATOM 677 C CA . SER A 1 88 ? 2.354 -4.811 -7.669 1.00 80.56 88 SER A CA 1
ATOM 678 C C . SER A 1 88 ? 3.843 -5.139 -7.595 1.00 80.56 88 SER A C 1
ATOM 680 O O . SER A 1 88 ? 4.544 -4.955 -8.585 1.00 80.56 88 SER A O 1
ATOM 682 N N . LEU A 1 89 ? 4.330 -5.674 -6.469 1.00 80.44 89 LEU A N 1
ATOM 683 C CA . LEU A 1 89 ? 5.718 -6.129 -6.344 1.00 80.44 89 LEU A CA 1
ATOM 684 C C . LEU A 1 89 ? 6.047 -7.273 -7.306 1.00 80.44 89 LEU A C 1
ATOM 686 O O . LEU A 1 89 ? 7.177 -7.362 -7.770 1.00 80.44 89 LEU A O 1
ATOM 690 N N . CYS A 1 90 ? 5.068 -8.116 -7.645 1.00 78.69 90 CYS A N 1
ATOM 691 C CA . CYS A 1 90 ? 5.247 -9.210 -8.602 1.00 78.69 90 CYS A CA 1
ATOM 692 C C . CYS A 1 90 ? 5.439 -8.727 -10.044 1.00 78.69 90 CYS A C 1
ATOM 694 O O . CYS A 1 90 ? 5.772 -9.531 -10.909 1.00 78.69 90 CYS A O 1
ATOM 696 N N . LEU A 1 91 ? 5.197 -7.443 -10.314 1.00 7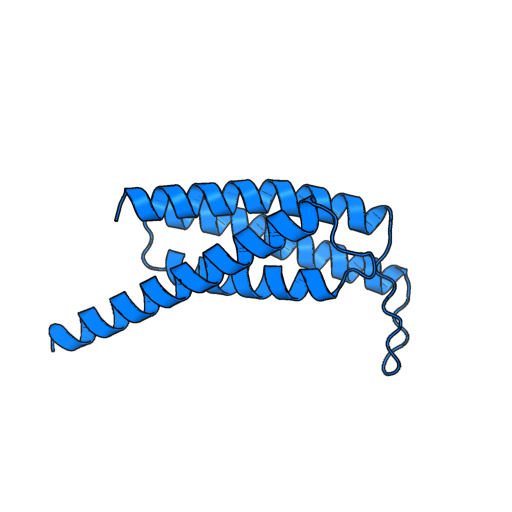3.50 91 LEU A N 1
ATOM 697 C CA . LEU A 1 91 ? 5.367 -6.867 -11.640 1.00 73.50 91 LEU A CA 1
ATOM 698 C C . LEU A 1 91 ? 6.802 -6.385 -11.896 1.00 73.50 91 LEU A C 1
ATOM 700 O O . LEU A 1 91 ? 7.089 -5.962 -13.005 1.00 73.50 91 LEU A O 1
ATOM 704 N N . PHE A 1 92 ? 7.701 -6.416 -10.910 1.00 70.88 92 PHE A N 1
ATOM 705 C CA . PHE A 1 92 ? 9.073 -5.937 -11.084 1.00 70.88 92 PHE A CA 1
ATOM 706 C C . PHE A 1 92 ? 10.067 -7.097 -11.233 1.00 70.88 92 PHE A C 1
ATOM 708 O O . PHE A 1 92 ? 10.064 -7.992 -10.387 1.00 70.88 92 PHE A O 1
ATOM 715 N N . PRO A 1 93 ? 10.921 -7.088 -12.278 1.00 59.94 93 PRO A N 1
ATOM 716 C CA . PRO A 1 93 ? 11.869 -8.172 -12.544 1.00 59.94 93 PRO A CA 1
ATOM 717 C C . PRO A 1 93 ? 13.160 -8.093 -11.707 1.00 59.94 93 PRO A C 1
ATOM 719 O O . PRO A 1 93 ? 13.799 -9.118 -11.473 1.00 59.94 93 PRO A O 1
ATOM 722 N N . GLU A 1 94 ? 13.565 -6.902 -11.247 1.00 63.41 94 GLU A N 1
ATOM 723 C CA . GLU A 1 94 ? 14.831 -6.719 -10.522 1.00 63.41 94 GLU A CA 1
ATOM 724 C C . GLU A 1 94 ? 14.770 -7.143 -9.038 1.00 63.41 94 GLU A C 1
ATOM 726 O O . GLU A 1 94 ? 13.737 -7.010 -8.372 1.00 63.41 94 GLU A O 1
ATOM 731 N N . PRO A 1 95 ? 15.896 -7.623 -8.472 1.00 56.59 95 PRO A N 1
ATOM 732 C CA . PRO A 1 95 ? 15.950 -8.088 -7.096 1.00 56.59 95 PRO A CA 1
ATOM 733 C C . PRO A 1 95 ? 15.769 -6.936 -6.097 1.00 56.59 95 PRO A C 1
ATOM 735 O O . PRO A 1 95 ? 16.475 -5.933 -6.137 1.00 56.59 95 PRO A O 1
ATOM 738 N N . PHE A 1 96 ? 14.831 -7.141 -5.168 1.00 65.81 96 PHE A N 1
ATOM 739 C CA . PHE A 1 96 ? 14.584 -6.440 -3.901 1.00 65.81 96 PHE A CA 1
ATOM 740 C C . PHE A 1 96 ? 15.548 -5.293 -3.537 1.00 65.81 96 PHE A C 1
ATOM 742 O O . PHE A 1 96 ? 16.386 -5.420 -2.640 1.00 65.81 96 PHE A O 1
ATOM 749 N N . SER A 1 97 ? 15.366 -4.122 -4.155 1.00 78.56 97 SER A N 1
ATOM 750 C CA . SER A 1 97 ? 15.953 -2.892 -3.619 1.00 78.56 97 SER A CA 1
ATOM 751 C C . SER A 1 97 ? 15.388 -2.617 -2.213 1.00 78.56 97 SER A C 1
ATOM 753 O O . SER A 1 97 ? 14.264 -3.031 -1.896 1.00 78.56 97 SER A O 1
ATOM 755 N N . PRO A 1 98 ? 16.110 -1.882 -1.348 1.00 84.25 98 PRO A N 1
ATOM 756 C CA . PRO A 1 98 ? 15.605 -1.520 -0.024 1.00 84.25 98 PRO A CA 1
ATOM 757 C C . PRO A 1 98 ? 14.230 -0.833 -0.061 1.00 84.25 98 PRO A C 1
ATOM 759 O O . PRO A 1 98 ? 13.423 -1.016 0.850 1.00 84.25 98 PRO A O 1
ATOM 762 N N . ALA A 1 99 ? 13.931 -0.088 -1.133 1.00 84.38 99 ALA A N 1
ATOM 763 C CA . ALA A 1 99 ? 12.633 0.549 -1.329 1.00 84.38 99 ALA A CA 1
ATOM 764 C C . ALA A 1 99 ? 11.515 -0.474 -1.593 1.00 84.38 99 ALA A C 1
ATOM 766 O O . ALA A 1 99 ? 10.435 -0.343 -1.016 1.00 84.38 99 ALA A O 1
ATOM 767 N N . PHE A 1 100 ? 11.778 -1.520 -2.386 1.00 84.88 100 PHE A N 1
ATOM 768 C CA . PHE A 1 100 ? 10.830 -2.619 -2.612 1.00 84.88 100 PHE A CA 1
ATOM 769 C C . PHE A 1 100 ? 10.543 -3.392 -1.322 1.00 84.88 100 PHE A C 1
ATOM 771 O O . PHE A 1 100 ? 9.384 -3.675 -1.019 1.00 84.88 100 PHE A O 1
ATOM 778 N N . ILE A 1 101 ? 11.575 -3.676 -0.520 1.00 88.00 101 ILE A N 1
ATOM 779 C CA . ILE A 1 101 ? 11.423 -4.363 0.774 1.00 88.00 101 ILE A CA 1
ATOM 780 C C . ILE A 1 101 ? 10.585 -3.517 1.736 1.00 88.00 101 ILE A C 1
ATOM 782 O O . ILE A 1 101 ? 9.664 -4.031 2.379 1.00 88.00 101 ILE A O 1
ATOM 786 N N . LEU A 1 102 ? 10.874 -2.216 1.831 1.00 90.62 102 LEU A N 1
ATOM 787 C CA . LEU A 1 102 ? 10.126 -1.307 2.694 1.00 90.62 102 LEU A CA 1
ATOM 788 C C . LEU A 1 102 ? 8.663 -1.202 2.249 1.00 90.62 102 LEU A C 1
ATOM 790 O O . LEU A 1 102 ? 7.760 -1.306 3.080 1.00 90.62 102 LEU A O 1
ATOM 794 N N . PHE A 1 103 ? 8.425 -1.062 0.944 1.00 89.75 103 PHE A N 1
ATOM 795 C CA . PHE A 1 103 ? 7.081 -1.037 0.375 1.00 89.75 103 PHE A CA 1
ATOM 796 C C . PHE A 1 103 ? 6.326 -2.339 0.666 1.00 89.75 103 PHE A C 1
ATOM 798 O O . PHE A 1 103 ? 5.205 -2.298 1.169 1.00 89.75 103 PHE A O 1
ATOM 805 N N . GLY A 1 104 ? 6.942 -3.501 0.449 1.00 89.75 104 GLY A N 1
ATOM 806 C CA . GLY A 1 104 ? 6.334 -4.797 0.766 1.00 89.75 104 GLY A CA 1
ATOM 807 C C . GLY A 1 104 ? 6.015 -4.964 2.246 1.00 89.75 104 GLY A C 1
ATOM 808 O O . GLY A 1 104 ? 4.920 -5.394 2.598 1.00 89.75 104 GLY A O 1
ATOM 809 N N . THR A 1 105 ? 6.920 -4.538 3.124 1.00 92.00 105 THR A N 1
ATOM 810 C CA . THR A 1 105 ? 6.712 -4.593 4.578 1.00 92.00 105 THR A CA 1
ATOM 811 C C . THR A 1 105 ? 5.524 -3.730 5.009 1.00 92.00 105 THR A C 1
ATOM 813 O O . THR A 1 105 ? 4.713 -4.154 5.833 1.00 92.00 105 THR A O 1
ATOM 816 N N . LEU A 1 106 ? 5.370 -2.537 4.428 1.00 92.88 106 LEU A N 1
ATOM 817 C CA . LEU A 1 106 ? 4.235 -1.655 4.713 1.00 92.88 106 LEU A CA 1
ATOM 818 C C . LEU A 1 106 ? 2.913 -2.228 4.211 1.00 92.88 106 LEU A C 1
ATOM 820 O O . LEU A 1 106 ? 1.921 -2.189 4.936 1.00 92.88 106 LEU A O 1
ATOM 824 N N . ASN A 1 107 ? 2.894 -2.797 3.009 1.00 91.81 107 ASN A N 1
ATOM 825 C CA . ASN A 1 107 ? 1.687 -3.409 2.459 1.00 91.81 107 ASN A CA 1
ATOM 826 C C . ASN A 1 107 ? 1.294 -4.688 3.220 1.00 91.81 107 ASN A C 1
ATOM 828 O O . ASN A 1 107 ? 0.109 -4.913 3.480 1.00 91.81 107 ASN A O 1
ATOM 832 N N . LEU A 1 108 ? 2.269 -5.483 3.678 1.00 93.38 108 LEU A N 1
ATOM 833 C CA . LEU A 1 108 ? 2.038 -6.599 4.604 1.00 93.38 108 LEU A CA 1
ATOM 834 C C . LEU A 1 108 ? 1.446 -6.115 5.927 1.00 93.38 108 LEU A C 1
ATOM 836 O O . LEU A 1 108 ? 0.484 -6.706 6.422 1.00 93.38 108 LEU A O 1
ATOM 840 N N . PHE A 1 109 ? 1.982 -5.030 6.488 1.00 93.81 109 PHE A N 1
ATOM 841 C CA . PHE A 1 109 ? 1.448 -4.418 7.702 1.00 93.81 109 PHE A CA 1
ATOM 842 C C . PHE A 1 109 ? -0.007 -3.968 7.507 1.00 93.81 109 PHE A C 1
ATOM 844 O O . PHE A 1 109 ? -0.874 -4.345 8.297 1.00 93.81 109 PHE A O 1
ATOM 851 N N . GLN A 1 110 ? -0.302 -3.226 6.436 1.00 91.94 110 GLN A N 1
ATOM 852 C CA . GLN A 1 110 ? -1.658 -2.757 6.129 1.00 91.94 110 GLN A CA 1
ATOM 853 C C . GLN A 1 110 ? -2.640 -3.920 5.963 1.00 91.94 110 GLN A C 1
ATOM 855 O O . GLN A 1 110 ? -3.732 -3.883 6.531 1.00 91.94 110 GLN A O 1
ATOM 860 N N . THR A 1 111 ? -2.224 -4.978 5.265 1.00 93.25 111 THR A N 1
ATOM 861 C CA . THR A 1 111 ? -3.033 -6.186 5.056 1.00 93.25 111 THR A CA 1
ATOM 862 C C . THR A 1 111 ? -3.299 -6.909 6.374 1.00 93.25 111 THR A C 1
ATOM 864 O O . THR A 1 111 ? -4.446 -7.180 6.722 1.00 93.25 111 THR A O 1
ATOM 867 N N . THR A 1 112 ? -2.251 -7.183 7.152 1.00 92.38 112 THR A N 1
ATOM 868 C CA . THR A 1 112 ? -2.350 -7.980 8.384 1.00 92.38 112 THR A CA 1
ATOM 869 C C . THR A 1 112 ? -3.174 -7.261 9.446 1.00 92.38 112 THR A C 1
ATOM 871 O O . THR A 1 112 ? -4.089 -7.838 10.038 1.00 92.38 112 THR A O 1
ATOM 874 N N . VAL A 1 113 ? -2.886 -5.980 9.685 1.00 89.19 113 VAL A N 1
ATOM 875 C CA . VAL A 1 113 ? -3.608 -5.208 10.702 1.00 89.19 113 VAL A CA 1
ATOM 876 C C . VAL A 1 113 ? -5.021 -4.868 10.219 1.00 89.19 113 VAL A C 1
ATOM 878 O O . VAL A 1 113 ? -5.949 -4.879 11.026 1.00 89.19 113 VAL A O 1
ATOM 881 N N . GLY A 1 114 ? -5.222 -4.643 8.916 1.00 88.38 114 GLY A N 1
ATOM 882 C CA . GLY A 1 114 ? -6.547 -4.441 8.323 1.00 88.38 114 GLY A CA 1
ATOM 883 C C . GLY A 1 114 ? -7.439 -5.670 8.503 1.00 88.38 114 GLY A C 1
ATOM 884 O O . GLY A 1 114 ? -8.560 -5.553 9.003 1.00 88.38 114 GLY A O 1
ATOM 885 N N . ALA A 1 115 ? -6.909 -6.860 8.206 1.00 90.44 115 ALA A N 1
ATOM 886 C CA . ALA A 1 115 ? -7.595 -8.135 8.411 1.00 90.44 115 ALA A CA 1
ATOM 887 C C . ALA A 1 115 ? -7.951 -8.363 9.885 1.00 90.44 115 ALA A C 1
ATOM 889 O O . ALA A 1 115 ? -9.085 -8.728 10.200 1.00 90.44 115 ALA A O 1
ATOM 890 N N . TRP A 1 116 ? -7.017 -8.093 10.802 1.00 89.94 116 TRP A N 1
ATOM 891 C CA . TRP A 1 116 ? -7.296 -8.185 12.235 1.00 89.94 116 TRP A CA 1
ATOM 892 C C . TRP A 1 116 ? -8.421 -7.226 12.636 1.00 89.94 116 TRP A C 1
ATOM 894 O O . TRP A 1 116 ? -9.380 -7.642 13.284 1.00 89.94 116 TRP A O 1
ATOM 904 N N . LEU A 1 117 ? -8.369 -5.954 12.243 1.00 87.12 117 LEU A N 1
ATOM 905 C CA . LEU A 1 117 ? -9.409 -4.990 12.608 1.00 87.12 117 LEU A CA 1
ATOM 906 C C . LEU A 1 117 ? -10.799 -5.408 12.113 1.00 87.12 117 LEU A C 1
ATOM 908 O O . LEU A 1 117 ? -11.752 -5.302 12.885 1.00 87.12 117 LEU A O 1
ATOM 912 N N . LEU A 1 118 ? -10.899 -5.945 10.893 1.00 87.75 118 LEU A N 1
ATOM 913 C CA . LEU A 1 118 ? -12.148 -6.492 10.352 1.00 87.75 118 LEU A CA 1
ATOM 914 C C . LEU A 1 118 ? -12.635 -7.718 11.128 1.00 87.75 118 LEU A C 1
ATOM 916 O O . LEU A 1 118 ? -13.818 -7.816 11.466 1.00 87.75 118 LEU A O 1
ATOM 920 N N . TRP A 1 119 ? -11.732 -8.641 11.461 1.00 87.69 119 TRP A N 1
ATOM 921 C CA . TRP A 1 119 ? -12.079 -9.805 12.276 1.00 87.69 119 TRP A CA 1
ATOM 922 C C . TRP A 1 119 ? -12.574 -9.378 13.661 1.00 87.69 119 TRP A C 1
ATOM 924 O O . TRP A 1 119 ? -13.619 -9.831 14.131 1.00 87.69 119 TRP A O 1
ATOM 934 N N . ARG A 1 120 ? -11.876 -8.435 14.298 1.00 84.56 120 ARG A N 1
ATOM 935 C CA . ARG A 1 120 ? -12.276 -7.879 15.589 1.00 84.56 120 ARG A CA 1
ATOM 936 C C . ARG A 1 120 ? -13.651 -7.218 15.509 1.00 84.56 120 ARG A C 1
ATOM 938 O O . ARG A 1 120 ? -14.457 -7.445 16.407 1.00 84.56 120 ARG A O 1
ATOM 945 N N . SER A 1 121 ? -13.933 -6.417 14.478 1.00 81.69 121 SER A N 1
ATOM 946 C CA . SER A 1 121 ? -15.254 -5.795 14.322 1.00 81.69 121 SER A CA 1
ATOM 947 C C . SER A 1 121 ? -16.355 -6.832 14.105 1.00 81.69 121 SER A C 1
ATOM 949 O O . SER A 1 121 ? -17.415 -6.713 14.713 1.00 81.69 121 SER A O 1
ATOM 951 N N . GLY A 1 122 ? -16.088 -7.881 13.321 1.00 79.44 122 GLY A N 1
ATOM 952 C CA . GLY A 1 122 ? -17.041 -8.970 13.094 1.00 79.44 122 GLY A CA 1
ATOM 953 C C . GLY A 1 122 ? -17.347 -9.773 14.361 1.00 79.44 122 GLY A C 1
ATOM 954 O O . GLY A 1 122 ? -18.502 -10.095 14.620 1.00 79.44 122 GLY A O 1
ATOM 955 N N . ASN A 1 123 ? -16.342 -10.050 15.195 1.00 76.88 123 ASN A N 1
ATOM 956 C CA . ASN A 1 123 ? -16.555 -10.742 16.470 1.00 76.88 123 ASN A CA 1
ATOM 957 C C . ASN A 1 123 ? -17.293 -9.874 17.496 1.00 76.88 123 ASN A C 1
ATOM 959 O O . ASN A 1 123 ? -18.101 -10.395 18.252 1.00 76.88 123 ASN A O 1
ATOM 963 N N . LEU A 1 124 ? -17.031 -8.563 17.533 1.00 68.94 124 LEU A N 1
ATOM 964 C CA . LEU A 1 124 ? -17.727 -7.651 18.447 1.00 68.94 124 LEU A CA 1
ATOM 965 C C . LEU A 1 124 ? -19.207 -7.483 18.085 1.00 68.94 124 LEU A C 1
ATOM 967 O O . LEU A 1 124 ? -20.024 -7.363 18.991 1.00 68.94 124 LEU A O 1
ATOM 971 N N . MET A 1 125 ? -19.557 -7.529 16.795 1.00 61.84 125 MET A N 1
ATOM 972 C CA . MET A 1 125 ? -20.959 -7.569 16.360 1.00 61.84 125 MET A CA 1
ATOM 973 C C . MET A 1 125 ? -21.680 -8.826 16.862 1.00 61.84 125 MET A C 1
ATOM 975 O O . MET A 1 125 ? -22.798 -8.718 17.344 1.00 61.84 125 MET A O 1
ATOM 979 N N . LYS A 1 126 ? -21.015 -9.989 16.847 1.00 59.09 126 LYS A N 1
ATOM 980 C CA . LYS A 1 126 ? -21.588 -11.265 17.314 1.00 59.09 126 LYS A CA 1
ATOM 981 C C . LYS A 1 126 ? -21.792 -11.378 18.830 1.00 59.09 126 LYS A C 1
ATOM 983 O O . LYS A 1 126 ? -22.458 -12.302 19.262 1.00 59.09 126 LYS A O 1
ATOM 988 N N . ILE A 1 127 ? -21.168 -10.516 19.638 1.00 58.03 127 ILE A N 1
ATOM 989 C CA . ILE A 1 127 ? -21.314 -10.522 21.110 1.00 58.03 127 ILE A CA 1
ATOM 990 C C . ILE A 1 127 ? -22.496 -9.638 21.554 1.00 58.03 127 ILE A C 1
ATOM 992 O O . ILE A 1 127 ? -22.954 -9.743 22.687 1.00 58.03 127 ILE A O 1
ATOM 996 N N . GLY A 1 128 ? -22.958 -8.735 20.682 1.00 54.09 128 GLY A N 1
ATOM 997 C CA . GLY A 1 128 ? -24.108 -7.862 20.936 1.00 54.09 128 GLY A CA 1
ATOM 998 C C . GLY A 1 128 ? -25.455 -8.433 20.478 1.00 54.09 128 GLY A C 1
ATOM 999 O O . GLY A 1 128 ? -26.471 -7.785 20.725 1.00 54.09 128 GLY A O 1
ATOM 1000 N N . GLU A 1 129 ? -25.446 -9.594 19.818 1.00 46.81 129 GLU A N 1
ATOM 1001 C CA . GLU A 1 129 ? -26.614 -10.449 19.543 1.00 46.81 129 GLU A CA 1
ATOM 1002 C C . GLU A 1 129 ? -26.725 -11.539 20.616 1.00 46.81 129 GLU A C 1
ATOM 1004 O O . GLU A 1 129 ? -27.870 -11.842 21.020 1.00 46.81 129 GLU A O 1
#

Foldseek 3Di:
DQVVLVVQLVLLVLLLVLLVVVLVVCVVPPQPPPDPPDDQDSVNSNVVSNVLSVCLNVLSVVLNVCSNVVPPCNLVSLLVSLVSQCVSLVRHDDPDDVSSVSSNVSSVVSNVVSVVVVVVVVVVVVVVD

Organism: NCBI:txid1134836

pLDDT: mean 80.61, std 11.98, range [46.81, 93.81]

Sequence (129 aa):
MKTVNRVFCASHVLSLLLSIYLGVYSIQQPIEVENIVFQMSLTDGLILSVFFFLILFIGNIFGSVASFLNFSIYPLLSLALGVVGLCSLCLFPEPFSPAFILFGTLNLFQTTVGAWLLWRSGNLMKIGE

Radius of gyration: 16.44 Å; chains: 1; bounding box: 43×28×47 Å

Secondary structure (DSSP, 8-state):
-HHHHHHHHHHHHHHHHHHHHHHHHHHHS------SS----HHHHHHHHHHHHHHHHHHHHHHHHHHHTT-TTHHHHHHHHHHHHHHHHTT--S---HHHHHHHHHHHHHHHHHHHHHHHHHHHHHH--